Protein AF-A0A522VQF3-F1 (afdb_monomer_lite)

pLDDT: mean 90.27, std 9.17, range [63.5, 98.06]

Structure (mmCIF, N/CA/C/O backbone):
data_AF-A0A522VQF3-F1
#
_entry.id   AF-A0A522VQF3-F1
#
loop_
_atom_site.group_PDB
_atom_site.id
_atom_site.type_symbol
_atom_site.label_atom_id
_atom_site.label_alt_id
_atom_site.label_comp_id
_atom_site.label_asym_id
_atom_site.label_entity_id
_atom_site.label_seq_id
_atom_site.pdbx_PDB_ins_code
_atom_site.Cartn_x
_atom_site.Cartn_y
_atom_site.Cartn_z
_atom_site.occupancy
_atom_site.B_iso_or_equiv
_atom_site.auth_seq_id
_atom_site.auth_comp_id
_atom_site.auth_asym_id
_atom_site.auth_atom_id
_atom_site.pdbx_PDB_model_num
ATOM 1 N N . MET A 1 1 ? 14.997 2.342 -13.302 1.00 66.56 1 MET A N 1
ATOM 2 C CA . MET A 1 1 ? 14.803 2.289 -11.842 1.00 66.56 1 MET A CA 1
ATOM 3 C C . MET A 1 1 ? 13.307 2.388 -11.606 1.00 66.56 1 MET A C 1
ATOM 5 O O . MET A 1 1 ? 12.683 3.210 -12.265 1.00 66.56 1 MET A O 1
ATOM 9 N N . PHE A 1 2 ? 12.732 1.468 -10.836 1.00 80.25 2 PHE A N 1
ATOM 10 C CA . PHE A 1 2 ? 11.315 1.506 -10.467 1.00 80.25 2 PHE A CA 1
ATOM 11 C C . PHE A 1 2 ? 11.120 2.582 -9.395 1.00 80.25 2 PHE A C 1
ATOM 13 O O . PHE A 1 2 ? 11.984 2.719 -8.536 1.00 80.25 2 PHE A O 1
ATOM 20 N N . ASP A 1 3 ? 10.027 3.336 -9.470 1.00 82.88 3 ASP A N 1
ATOM 21 C CA . ASP A 1 3 ? 9.651 4.313 -8.449 1.00 82.88 3 ASP A CA 1
ATOM 22 C C . ASP A 1 3 ? 8.138 4.214 -8.221 1.00 82.88 3 ASP A C 1
ATOM 24 O O . ASP A 1 3 ? 7.334 4.460 -9.129 1.00 82.88 3 ASP A O 1
ATOM 28 N N . ALA A 1 4 ? 7.772 3.783 -7.013 1.00 85.31 4 ALA A N 1
ATOM 29 C CA . ALA A 1 4 ? 6.395 3.545 -6.598 1.00 85.31 4 ALA A CA 1
ATOM 30 C C . ALA A 1 4 ? 5.564 4.839 -6.559 1.00 85.31 4 ALA A C 1
ATOM 32 O O . ALA A 1 4 ? 4.352 4.786 -6.755 1.00 85.31 4 ALA A O 1
ATOM 33 N N . ASN A 1 5 ? 6.199 6.006 -6.397 1.00 87.38 5 ASN A N 1
ATOM 34 C CA . ASN A 1 5 ? 5.503 7.292 -6.274 1.00 87.38 5 ASN A CA 1
ATOM 35 C C . ASN A 1 5 ? 4.817 7.747 -7.570 1.00 87.38 5 ASN A C 1
ATOM 37 O O . ASN A 1 5 ? 3.971 8.637 -7.535 1.00 87.38 5 ASN A O 1
ATOM 41 N N . TYR A 1 6 ? 5.155 7.150 -8.717 1.00 90.31 6 TYR A N 1
ATOM 42 C CA . TYR A 1 6 ? 4.459 7.434 -9.974 1.00 90.31 6 TYR A CA 1
ATOM 43 C C . TYR A 1 6 ? 3.140 6.670 -10.123 1.00 90.31 6 TYR A C 1
ATOM 45 O O . TYR A 1 6 ? 2.357 6.993 -11.018 1.00 90.31 6 TYR A O 1
ATOM 53 N N . TYR A 1 7 ? 2.880 5.665 -9.281 1.00 92.00 7 TYR A N 1
ATOM 54 C CA . TYR A 1 7 ? 1.639 4.897 -9.315 1.00 92.00 7 TYR A CA 1
ATOM 55 C C . TYR A 1 7 ? 0.495 5.673 -8.679 1.00 92.00 7 TYR A C 1
ATOM 57 O O . TYR A 1 7 ? 0.671 6.450 -7.742 1.00 92.00 7 TYR A O 1
ATOM 65 N N . SER A 1 8 ? -0.713 5.453 -9.191 1.00 94.31 8 SER A N 1
ATOM 66 C CA . SER A 1 8 ? -1.885 6.135 -8.657 1.00 94.31 8 SER A CA 1
ATOM 67 C C . SER A 1 8 ? -2.460 5.340 -7.498 1.00 94.31 8 SER A C 1
ATOM 69 O O . SER A 1 8 ? -3.098 4.306 -7.698 1.00 94.31 8 SER A O 1
ATOM 71 N N . ILE A 1 9 ? -2.254 5.854 -6.288 1.00 95.19 9 ILE A N 1
ATOM 72 C CA . ILE A 1 9 ? -2.783 5.274 -5.056 1.00 95.19 9 ILE A CA 1
ATOM 73 C C . ILE A 1 9 ? -4.023 6.061 -4.636 1.00 95.19 9 ILE A C 1
ATOM 75 O O . ILE A 1 9 ? -3.966 7.266 -4.393 1.00 95.19 9 ILE A O 1
ATOM 79 N N . THR A 1 10 ? -5.161 5.381 -4.545 1.00 96.44 10 THR A N 1
ATOM 80 C CA . THR A 1 10 ? -6.398 5.956 -4.010 1.00 96.44 10 THR A CA 1
ATOM 81 C C . THR A 1 10 ? -6.548 5.572 -2.552 1.00 96.44 10 THR A C 1
ATOM 83 O O . THR A 1 10 ? -6.482 4.386 -2.231 1.00 96.44 10 THR A O 1
ATOM 86 N N . ILE A 1 11 ? -6.810 6.554 -1.692 1.00 97.19 11 ILE A N 1
ATOM 87 C CA . ILE A 1 11 ? -7.101 6.323 -0.278 1.00 97.19 11 ILE A CA 1
ATOM 88 C C . ILE A 1 11 ? -8.581 6.584 -0.033 1.00 97.19 11 ILE A C 1
ATOM 90 O O . ILE A 1 11 ? -9.093 7.657 -0.364 1.00 97.19 11 ILE A O 1
ATOM 94 N N . ARG A 1 12 ? -9.270 5.632 0.593 1.00 97.06 12 ARG A N 1
ATOM 95 C CA . ARG A 1 12 ? -10.641 5.831 1.079 1.00 97.06 12 ARG A CA 1
ATOM 96 C C . ARG A 1 12 ? -10.806 5.301 2.490 1.00 97.06 12 ARG A C 1
ATOM 98 O O . ARG A 1 12 ? -10.226 4.284 2.848 1.00 97.06 12 ARG A O 1
ATOM 105 N N . ARG A 1 13 ? -11.649 5.960 3.282 1.00 97.12 13 ARG A N 1
ATOM 106 C CA . ARG A 1 13 ? -12.065 5.454 4.593 1.00 97.12 13 ARG A CA 1
ATOM 107 C C . ARG A 1 13 ? -13.348 4.643 4.439 1.00 97.12 13 ARG A C 1
ATOM 109 O O . ARG A 1 13 ? -14.311 5.147 3.863 1.00 97.12 13 ARG A O 1
ATOM 116 N N . ALA A 1 14 ? -13.376 3.417 4.946 1.00 95.12 14 ALA A N 1
ATOM 117 C CA . ALA A 1 14 ? -14.551 2.552 4.880 1.00 95.12 14 ALA A CA 1
ATOM 118 C C . ALA A 1 14 ? -14.623 1.600 6.084 1.00 95.12 14 ALA A C 1
ATOM 120 O O . ALA A 1 14 ? -13.678 1.484 6.863 1.00 95.12 14 ALA A O 1
ATOM 121 N N . ASN A 1 15 ? -15.784 0.965 6.249 1.00 96.19 15 ASN A N 1
ATOM 122 C CA . ASN A 1 15 ? -15.977 -0.089 7.235 1.00 96.19 15 ASN A CA 1
ATOM 123 C C . ASN A 1 15 ? -15.581 -1.436 6.615 1.00 96.19 15 ASN A C 1
ATOM 125 O O . ASN A 1 15 ? -16.127 -1.809 5.575 1.00 96.19 15 ASN A O 1
ATOM 129 N N . PHE A 1 16 ? -14.658 -2.139 7.260 1.00 92.38 16 PHE A N 1
ATOM 130 C CA . PHE A 1 16 ? -14.227 -3.489 6.921 1.00 92.38 16 PHE A CA 1
ATOM 131 C C . PHE A 1 16 ? -14.465 -4.370 8.146 1.00 92.38 16 PHE A C 1
ATOM 133 O O . PHE A 1 16 ? -13.865 -4.140 9.193 1.00 92.38 16 PHE A O 1
ATOM 140 N N . ASP A 1 17 ? -15.400 -5.315 8.043 1.00 91.62 17 ASP A N 1
ATOM 141 C CA . ASP A 1 17 ? -15.759 -6.257 9.113 1.00 91.62 17 ASP A CA 1
ATOM 142 C C . ASP A 1 17 ? -16.003 -5.606 10.491 1.00 91.62 17 ASP A C 1
ATOM 144 O O . ASP A 1 17 ? -15.607 -6.111 11.541 1.00 91.62 17 ASP A O 1
ATOM 148 N N . GLY A 1 18 ? -16.681 -4.454 10.498 1.00 94.69 18 GLY A N 1
ATOM 149 C CA . GLY A 1 18 ? -17.014 -3.704 11.711 1.00 94.69 18 GLY A CA 1
ATOM 150 C C . GLY A 1 18 ? -15.949 -2.694 12.146 1.00 94.69 18 GLY A C 1
ATOM 151 O O . GLY A 1 18 ? -16.203 -1.925 13.075 1.00 94.69 18 GLY A O 1
ATOM 152 N N . GLN A 1 19 ? -14.800 -2.630 11.470 1.00 94.94 19 GLN A N 1
ATOM 153 C CA . GLN A 1 19 ? -13.704 -1.709 11.777 1.00 94.94 19 GLN A CA 1
ATOM 154 C C . GLN A 1 19 ? -13.617 -0.575 10.751 1.00 94.94 19 GLN A C 1
ATOM 156 O O . GLN A 1 19 ? -13.663 -0.790 9.544 1.00 94.94 19 GLN A O 1
ATOM 161 N N . MET A 1 20 ? -13.482 0.664 11.230 1.00 96.88 20 MET A N 1
ATOM 162 C CA . MET A 1 20 ? -13.310 1.834 10.365 1.00 96.88 20 MET A CA 1
ATOM 163 C C . MET A 1 20 ? -11.831 2.034 10.035 1.00 96.88 20 MET A C 1
ATOM 165 O O . MET A 1 20 ? -11.103 2.609 10.843 1.00 96.88 20 MET A O 1
ATOM 169 N N . LEU A 1 21 ? -11.416 1.624 8.838 1.00 97.75 21 LEU A N 1
ATOM 170 C CA . LEU A 1 21 ? -10.031 1.708 8.367 1.00 97.75 21 LEU A CA 1
ATOM 171 C C . LEU A 1 21 ? -9.921 2.578 7.109 1.00 97.75 21 LEU A C 1
ATOM 173 O O . LEU A 1 21 ? -10.912 2.878 6.434 1.00 97.75 21 LEU A O 1
ATOM 177 N N . PHE A 1 22 ? -8.699 2.990 6.798 1.00 98.06 22 PHE A N 1
ATOM 178 C CA . PHE A 1 22 ? -8.316 3.522 5.499 1.00 98.06 22 PHE A CA 1
ATOM 179 C C . PHE A 1 22 ? -7.813 2.379 4.624 1.00 98.06 22 PHE A C 1
ATOM 181 O O . PHE A 1 22 ? -6.934 1.639 5.043 1.00 98.06 22 PHE A O 1
ATOM 188 N N . GLU A 1 23 ? -8.364 2.259 3.420 1.00 97.94 23 GLU A N 1
ATOM 189 C CA . GLU A 1 23 ? -7.876 1.386 2.353 1.00 97.94 23 GLU A CA 1
ATOM 190 C C . GLU A 1 23 ? -7.072 2.238 1.369 1.00 97.94 23 GLU A C 1
ATOM 192 O O . GLU A 1 23 ? -7.599 3.216 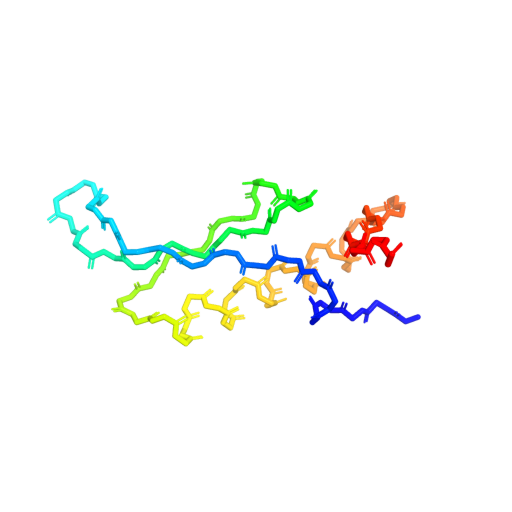0.826 1.00 97.94 23 GLU A O 1
ATOM 197 N N . ALA A 1 24 ? -5.822 1.854 1.132 1.00 97.94 24 ALA A N 1
ATOM 198 C CA . ALA A 1 24 ? -4.988 2.355 0.053 1.00 97.94 24 ALA A CA 1
ATOM 199 C C . ALA A 1 24 ? -4.941 1.307 -1.062 1.00 97.94 24 ALA A C 1
ATOM 201 O O . ALA A 1 24 ? -4.502 0.182 -0.843 1.00 97.94 24 ALA A O 1
ATOM 202 N N . LYS A 1 25 ? -5.398 1.678 -2.260 1.00 97.12 25 LYS A N 1
ATOM 203 C CA . LYS A 1 25 ? -5.405 0.809 -3.444 1.00 97.12 25 LYS A CA 1
ATOM 204 C C . LYS A 1 25 ? -4.586 1.399 -4.570 1.00 97.12 25 LYS A C 1
ATOM 206 O O . LYS A 1 25 ? -4.764 2.571 -4.905 1.00 97.12 25 LYS A O 1
ATOM 211 N N . VAL A 1 26 ? -3.755 0.570 -5.192 1.00 95.31 26 VAL A N 1
ATOM 212 C CA . VAL A 1 26 ? -3.020 0.942 -6.402 1.00 95.31 26 VAL A CA 1
ATOM 213 C C . VAL A 1 26 ? -3.921 0.715 -7.609 1.00 95.31 26 VAL A C 1
ATOM 215 O O . VAL A 1 26 ? -4.377 -0.399 -7.852 1.00 95.31 26 VAL A O 1
ATOM 218 N N . ARG A 1 27 ? -4.182 1.750 -8.408 1.00 92.69 27 ARG A N 1
ATOM 219 C CA . ARG A 1 27 ? -5.082 1.617 -9.562 1.00 92.69 27 ARG A CA 1
ATOM 220 C C . ARG A 1 27 ? -4.542 0.640 -10.607 1.00 92.69 27 ARG A C 1
ATOM 222 O O . ARG A 1 27 ? -5.306 -0.129 -11.180 1.00 92.69 27 ARG A O 1
ATOM 229 N N . GLU A 1 28 ? -3.246 0.697 -10.885 1.00 91.75 28 GLU A N 1
ATOM 230 C CA . GLU A 1 28 ? -2.601 -0.141 -11.899 1.00 91.75 28 GLU A CA 1
ATOM 231 C C . GLU A 1 28 ? -2.430 -1.596 -11.434 1.00 91.75 28 GLU A C 1
ATOM 233 O O . GLU A 1 28 ? -2.277 -2.491 -12.264 1.00 91.75 28 GLU A O 1
ATOM 238 N N . LEU A 1 29 ? -2.484 -1.827 -10.118 1.00 91.19 29 LEU A N 1
ATOM 239 C CA . LEU A 1 29 ? -2.390 -3.136 -9.474 1.00 91.19 29 LEU A CA 1
ATOM 240 C C . LEU A 1 29 ? -3.458 -3.246 -8.372 1.00 91.19 29 LEU A C 1
ATOM 242 O O . LEU A 1 29 ? -3.118 -3.145 -7.195 1.00 91.19 29 LEU A O 1
ATOM 246 N N . PRO A 1 30 ? -4.744 -3.459 -8.723 1.00 89.88 30 PRO A N 1
ATOM 247 C CA . PRO A 1 30 ? -5.842 -3.490 -7.749 1.00 89.88 30 PRO A CA 1
ATOM 248 C C . PRO A 1 30 ? -5.728 -4.593 -6.688 1.00 89.88 30 PRO A C 1
ATOM 250 O O . PRO A 1 30 ? -6.406 -4.515 -5.663 1.00 89.88 30 PRO A O 1
ATOM 253 N N . ASP A 1 31 ? -4.886 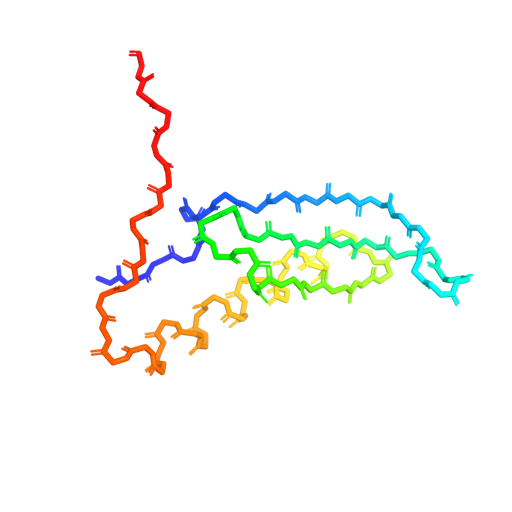-5.599 -6.945 1.00 91.62 31 ASP A N 1
ATOM 254 C CA . ASP A 1 31 ? -4.536 -6.665 -6.003 1.00 91.62 31 ASP A CA 1
ATOM 255 C C . ASP A 1 31 ? -3.695 -6.145 -4.824 1.00 91.62 31 ASP A C 1
ATOM 257 O O . ASP A 1 31 ? -3.694 -6.751 -3.755 1.00 91.62 31 ASP A O 1
ATOM 261 N N . ILE A 1 32 ? -3.007 -5.009 -4.996 1.00 94.06 32 ILE A N 1
ATOM 262 C CA . ILE A 1 32 ? -2.326 -4.302 -3.912 1.00 94.06 32 ILE A CA 1
ATOM 263 C C . ILE A 1 32 ? -3.348 -3.391 -3.233 1.00 94.06 32 ILE A C 1
ATOM 265 O O . ILE A 1 32 ? -3.710 -2.321 -3.740 1.00 94.06 32 ILE A O 1
ATOM 269 N N . ALA A 1 33 ? -3.806 -3.844 -2.070 1.00 95.94 33 ALA A N 1
ATOM 270 C CA . ALA A 1 33 ? -4.703 -3.119 -1.191 1.00 95.94 33 ALA A CA 1
ATOM 271 C C . ALA A 1 33 ? -4.204 -3.234 0.250 1.00 95.94 33 ALA A C 1
ATOM 273 O O . ALA A 1 33 ? -4.181 -4.328 0.810 1.00 95.94 33 ALA A O 1
ATOM 274 N N . GLU A 1 34 ? -3.847 -2.101 0.842 1.00 97.62 34 GLU A N 1
ATOM 275 C CA . GLU A 1 34 ? -3.336 -2.027 2.208 1.00 97.62 34 GLU A CA 1
ATOM 276 C C . GLU A 1 34 ? -4.319 -1.291 3.110 1.00 97.62 34 GLU A C 1
ATOM 278 O O . GLU A 1 34 ? -4.996 -0.351 2.683 1.00 97.62 34 GLU A O 1
ATOM 283 N N . TYR A 1 35 ? -4.401 -1.722 4.368 1.00 97.00 35 TYR A N 1
ATOM 284 C CA . TYR A 1 35 ? -5.381 -1.215 5.324 1.00 97.00 35 TYR A CA 1
ATOM 285 C C . TYR A 1 35 ? -4.692 -0.728 6.593 1.00 97.00 35 TYR A C 1
ATOM 287 O O . TYR A 1 35 ? -3.884 -1.441 7.182 1.00 97.00 35 TYR A O 1
ATOM 295 N N . ALA A 1 36 ? -5.040 0.474 7.048 1.00 97.75 36 ALA A N 1
ATOM 296 C CA . ALA A 1 36 ? -4.518 1.017 8.297 1.00 97.75 36 ALA A CA 1
ATOM 297 C C . ALA A 1 36 ? -5.526 1.935 8.995 1.00 97.75 36 ALA A C 1
ATOM 299 O O . ALA A 1 36 ? -6.490 2.417 8.402 1.00 97.75 36 ALA A O 1
ATOM 300 N N . GLU A 1 37 ? -5.285 2.223 10.272 1.00 96.56 37 GLU A N 1
ATOM 301 C CA . GLU A 1 37 ? -6.120 3.143 11.057 1.00 96.56 37 GLU A CA 1
ATOM 302 C C . GLU A 1 37 ? -5.968 4.610 10.622 1.00 96.56 37 GLU A C 1
ATOM 304 O O . GLU A 1 37 ? -6.845 5.436 10.885 1.00 96.56 37 GLU A O 1
ATOM 309 N N . ASN A 1 38 ? -4.877 4.940 9.925 1.00 97.00 38 ASN A N 1
ATOM 310 C CA . ASN A 1 38 ? -4.603 6.274 9.410 1.00 97.00 38 ASN A CA 1
ATOM 311 C C . ASN A 1 38 ? -4.194 6.228 7.923 1.00 97.00 38 ASN A C 1
ATOM 313 O O . ASN A 1 38 ? -3.686 5.225 7.423 1.00 97.00 38 ASN A O 1
ATOM 317 N N . HIS A 1 39 ? -4.443 7.329 7.212 1.00 97.06 39 HIS A N 1
ATOM 318 C CA . HIS A 1 39 ? -4.223 7.426 5.769 1.00 97.06 39 HIS A CA 1
ATOM 319 C C . HIS A 1 39 ? -2.739 7.420 5.376 1.00 97.06 39 HIS A C 1
ATOM 321 O O . HIS A 1 39 ? -2.394 6.828 4.358 1.00 97.06 39 HIS A O 1
ATOM 327 N N . GLU A 1 40 ? -1.866 8.043 6.172 1.00 97.75 40 GLU A N 1
ATOM 328 C CA . GLU A 1 40 ? -0.423 8.114 5.901 1.00 97.75 40 GLU A CA 1
ATOM 329 C C . GLU A 1 40 ? 0.223 6.726 5.954 1.00 97.75 40 GLU A C 1
ATOM 331 O O . GLU A 1 40 ? 0.981 6.352 5.066 1.00 97.75 40 GLU A O 1
ATOM 336 N N . THR A 1 41 ? -0.133 5.924 6.957 1.00 97.88 41 THR A N 1
ATOM 337 C CA . THR A 1 41 ? 0.314 4.542 7.115 1.00 97.88 41 THR A CA 1
ATOM 338 C C . THR A 1 41 ? -0.253 3.654 6.019 1.00 97.88 41 THR A C 1
ATOM 340 O O . THR A 1 41 ? 0.508 2.888 5.444 1.00 97.88 41 THR A O 1
ATOM 343 N N . ALA A 1 42 ? -1.539 3.774 5.666 1.00 98.00 42 ALA A N 1
ATOM 344 C CA . ALA A 1 42 ? -2.095 3.006 4.546 1.00 98.00 42 ALA A CA 1
ATOM 345 C C . ALA A 1 42 ? -1.347 3.311 3.233 1.00 98.00 42 ALA A C 1
ATOM 347 O O . ALA A 1 42 ? -1.019 2.403 2.474 1.00 98.00 42 ALA A O 1
ATOM 348 N N . TYR A 1 43 ? -1.028 4.586 2.987 1.00 97.50 43 TYR A N 1
ATOM 349 C CA . TYR A 1 43 ? -0.241 5.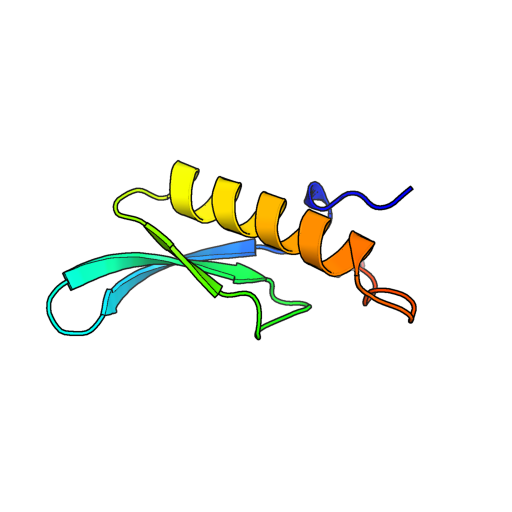014 1.831 1.00 97.50 43 TYR A CA 1
ATOM 350 C C . TYR A 1 43 ? 1.192 4.469 1.854 1.00 97.50 43 TYR A C 1
ATOM 352 O O . TYR A 1 43 ? 1.644 3.915 0.855 1.00 97.50 43 TYR A O 1
ATOM 360 N N . ALA A 1 44 ? 1.891 4.588 2.986 1.00 97.62 44 ALA A N 1
ATOM 361 C CA . ALA A 1 44 ? 3.253 4.080 3.142 1.00 97.62 44 ALA A CA 1
ATOM 362 C C . ALA A 1 44 ? 3.321 2.561 2.916 1.00 97.62 44 ALA A C 1
ATOM 364 O O . ALA A 1 44 ? 4.164 2.095 2.157 1.00 97.62 44 ALA A O 1
ATOM 365 N N . LEU A 1 45 ? 2.371 1.806 3.478 1.00 97.62 45 LEU A N 1
ATOM 366 C CA . LEU A 1 45 ? 2.266 0.362 3.256 1.00 97.62 45 LEU A CA 1
ATOM 367 C C . LEU A 1 45 ? 2.054 0.027 1.775 1.00 97.62 45 LEU A C 1
ATOM 369 O O . LEU A 1 45 ? 2.672 -0.902 1.262 1.00 97.62 45 LEU A O 1
ATOM 373 N N . ALA A 1 46 ? 1.226 0.796 1.060 1.00 97.25 46 ALA A N 1
ATOM 374 C CA . ALA A 1 46 ? 1.010 0.578 -0.369 1.00 97.25 46 ALA A CA 1
ATOM 375 C C . ALA A 1 46 ? 2.278 0.839 -1.206 1.00 97.25 46 ALA A C 1
ATOM 377 O O . ALA A 1 46 ? 2.512 0.129 -2.187 1.00 97.25 46 ALA A O 1
ATOM 378 N N . LEU A 1 47 ? 3.111 1.816 -0.825 1.00 96.19 47 LEU A N 1
ATOM 379 C CA . LEU A 1 47 ? 4.418 2.042 -1.456 1.00 96.19 47 LEU A CA 1
ATOM 380 C C . LEU A 1 47 ? 5.377 0.873 -1.197 1.00 96.19 47 LEU A C 1
ATOM 382 O O . LEU A 1 47 ? 5.962 0.350 -2.146 1.00 96.19 47 LEU A O 1
ATOM 386 N N . ASP A 1 48 ? 5.477 0.411 0.048 1.00 95.75 48 ASP A N 1
ATOM 387 C CA . ASP A 1 48 ? 6.334 -0.724 0.417 1.00 95.75 48 ASP A CA 1
ATOM 388 C C . ASP A 1 48 ? 5.906 -2.012 -0.310 1.00 95.75 48 ASP A C 1
ATOM 390 O O . ASP A 1 48 ? 6.735 -2.772 -0.828 1.00 95.75 48 ASP A O 1
ATOM 394 N N . ALA A 1 49 ? 4.594 -2.247 -0.412 1.00 95.00 49 ALA A N 1
ATOM 395 C CA . ALA A 1 49 ? 4.028 -3.366 -1.155 1.00 95.00 49 ALA A CA 1
ATOM 396 C C . ALA A 1 49 ? 4.339 -3.265 -2.657 1.00 95.00 49 ALA A C 1
ATOM 398 O O . ALA A 1 49 ? 4.657 -4.276 -3.289 1.00 95.00 49 ALA A O 1
ATOM 399 N N . LEU A 1 50 ? 4.303 -2.060 -3.234 1.00 93.88 50 LEU A N 1
ATOM 400 C CA . LEU A 1 50 ? 4.688 -1.809 -4.625 1.00 93.88 50 LEU A CA 1
ATOM 401 C C . LEU A 1 50 ? 6.166 -2.105 -4.881 1.00 93.88 50 LEU A C 1
ATOM 403 O O . LEU A 1 50 ? 6.482 -2.763 -5.874 1.00 93.88 50 LEU A O 1
ATOM 407 N N . GLU A 1 51 ? 7.061 -1.660 -4.000 1.00 92.19 51 GLU A N 1
ATOM 408 C CA . GLU A 1 51 ? 8.496 -1.944 -4.104 1.00 92.19 51 GLU A CA 1
ATOM 409 C C . GLU A 1 51 ? 8.787 -3.438 -3.976 1.00 92.19 51 GLU A C 1
ATOM 411 O O . GLU A 1 51 ? 9.504 -4.011 -4.802 1.00 92.19 51 GLU A O 1
ATOM 416 N N . THR A 1 52 ? 8.162 -4.093 -2.996 1.00 91.56 52 THR A N 1
ATOM 417 C CA . THR A 1 52 ? 8.276 -5.542 -2.796 1.00 91.56 52 THR A CA 1
ATOM 418 C C . THR A 1 52 ? 7.770 -6.291 -4.026 1.00 91.56 52 THR A C 1
ATOM 420 O O . THR A 1 52 ? 8.455 -7.178 -4.537 1.00 91.56 52 THR A O 1
ATOM 423 N N . THR A 1 53 ? 6.611 -5.891 -4.557 1.00 91.00 53 THR A N 1
ATOM 424 C CA . THR A 1 53 ? 6.023 -6.475 -5.769 1.00 91.00 53 THR A CA 1
ATOM 425 C C . THR A 1 53 ? 6.950 -6.293 -6.963 1.00 91.00 53 THR A C 1
ATOM 427 O O . THR A 1 53 ? 7.204 -7.256 -7.681 1.00 91.00 53 THR A O 1
ATOM 430 N N . ALA A 1 54 ? 7.516 -5.099 -7.153 1.00 88.81 54 ALA A N 1
ATOM 431 C CA . ALA A 1 54 ? 8.458 -4.819 -8.231 1.00 88.81 54 ALA A CA 1
ATOM 432 C C . ALA A 1 54 ? 9.740 -5.655 -8.135 1.00 88.81 54 ALA A C 1
ATOM 434 O O . ALA A 1 54 ? 10.278 -6.054 -9.168 1.00 88.81 54 ALA A O 1
ATOM 435 N N . ALA A 1 55 ? 10.217 -5.936 -6.920 1.00 86.62 55 ALA A N 1
ATOM 436 C CA . ALA A 1 55 ? 11.400 -6.759 -6.693 1.00 86.62 55 ALA A CA 1
ATOM 437 C C . ALA A 1 55 ? 11.168 -8.241 -7.037 1.00 86.62 55 ALA A C 1
ATOM 439 O O . ALA A 1 55 ? 12.081 -8.902 -7.533 1.00 86.62 55 ALA A O 1
ATOM 440 N N . VAL A 1 56 ? 9.959 -8.764 -6.797 1.00 86.19 56 VAL A N 1
ATOM 441 C CA . VAL A 1 56 ? 9.609 -10.170 -7.084 1.00 86.19 56 VAL A CA 1
ATOM 442 C C . VAL A 1 56 ? 8.984 -10.379 -8.465 1.00 86.19 56 VAL A C 1
ATOM 444 O O . VAL A 1 56 ? 8.908 -11.515 -8.939 1.00 86.19 56 VAL A O 1
ATOM 447 N N . PHE A 1 57 ? 8.540 -9.312 -9.135 1.00 81.50 57 PHE A N 1
ATOM 448 C CA . PHE A 1 57 ? 7.938 -9.401 -10.460 1.00 81.50 57 PHE A CA 1
ATOM 449 C C 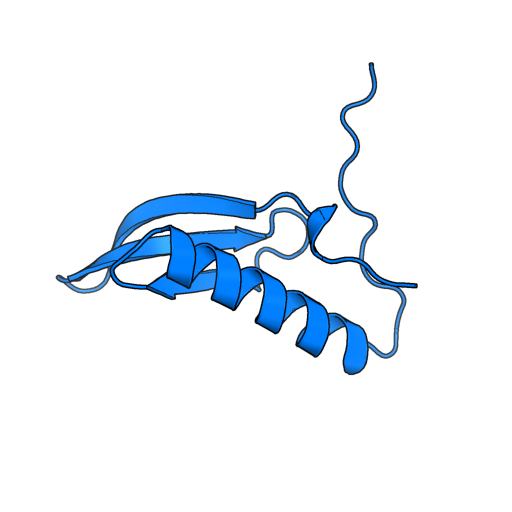. PHE A 1 57 ? 8.975 -9.857 -11.491 1.00 81.50 57 PHE A C 1
ATOM 451 O O . PHE A 1 57 ? 9.890 -9.136 -11.878 1.00 81.50 57 PHE A O 1
ATOM 458 N N . THR A 1 58 ? 8.801 -11.078 -11.992 1.00 64.06 58 THR A N 1
ATOM 459 C CA . THR A 1 58 ? 9.665 -11.664 -13.029 1.00 64.06 58 THR A CA 1
ATOM 460 C C . THR A 1 58 ? 9.398 -11.083 -14.426 1.00 64.06 58 THR A C 1
ATOM 462 O O . THR A 1 58 ? 10.190 -11.279 -15.349 1.00 64.06 58 THR A O 1
ATOM 465 N N . ARG A 1 59 ? 8.297 -10.334 -14.592 1.00 68.81 59 ARG A N 1
ATOM 466 C CA . ARG A 1 59 ? 7.922 -9.572 -15.797 1.00 68.81 59 ARG A CA 1
ATOM 467 C C . ARG A 1 59 ? 8.004 -8.062 -15.518 1.00 68.81 59 ARG A C 1
ATOM 469 O O . ARG A 1 59 ? 8.124 -7.636 -14.380 1.00 68.81 59 ARG A O 1
ATOM 476 N N . LYS A 1 60 ? 7.911 -7.226 -16.559 1.00 77.88 60 LYS A N 1
ATOM 477 C CA . LYS A 1 60 ? 7.770 -5.769 -16.392 1.00 77.88 60 LYS A CA 1
ATOM 478 C C . LYS A 1 60 ? 6.484 -5.424 -15.630 1.00 77.88 60 LYS A C 1
ATOM 480 O O . LYS A 1 60 ? 5.409 -5.858 -16.041 1.00 77.88 60 LYS A O 1
ATOM 485 N N . MET A 1 61 ? 6.627 -4.612 -14.583 1.00 84.94 61 MET A N 1
ATOM 486 C CA . MET A 1 61 ? 5.522 -3.949 -13.883 1.00 84.94 61 MET A CA 1
ATOM 487 C C . MET A 1 61 ? 4.650 -3.143 -14.866 1.00 84.94 61 MET A C 1
ATOM 489 O O . MET A 1 61 ? 5.182 -2.646 -15.871 1.00 84.94 61 MET A O 1
ATOM 493 N N . PRO A 1 62 ? 3.334 -3.005 -14.614 1.00 84.25 62 PRO A N 1
ATOM 494 C CA . PRO A 1 62 ? 2.477 -2.151 -15.429 1.00 84.25 62 PRO A CA 1
ATOM 495 C C . PRO A 1 62 ? 2.979 -0.706 -15.401 1.00 84.25 62 PRO A C 1
ATOM 497 O O . PRO A 1 62 ? 3.471 -0.229 -14.386 1.00 84.25 62 PRO A O 1
ATOM 500 N N . ALA A 1 63 ? 2.889 -0.001 -16.528 1.00 85.06 63 ALA A N 1
ATOM 501 C CA . ALA A 1 63 ? 3.280 1.402 -16.549 1.00 85.06 63 ALA A CA 1
ATOM 502 C C . ALA A 1 63 ? 2.337 2.211 -15.638 1.00 85.06 63 ALA A C 1
ATOM 504 O O . ALA A 1 63 ? 1.121 2.003 -15.717 1.00 85.06 63 ALA A O 1
ATOM 505 N N . PRO A 1 64 ? 2.861 3.138 -14.818 1.00 84.62 64 PRO A N 1
ATOM 506 C CA . PRO A 1 64 ? 2.017 4.045 -14.066 1.00 84.62 64 PRO A CA 1
ATOM 507 C C . PRO A 1 64 ? 1.147 4.856 -15.021 1.00 84.62 64 PRO A C 1
ATOM 509 O O . PRO A 1 64 ? 1.591 5.250 -16.106 1.00 84.62 64 PRO A O 1
ATOM 512 N N . PHE A 1 65 ? -0.098 5.105 -14.640 1.00 82.25 65 PHE A N 1
ATOM 513 C CA . PHE A 1 65 ? -0.976 5.915 -15.46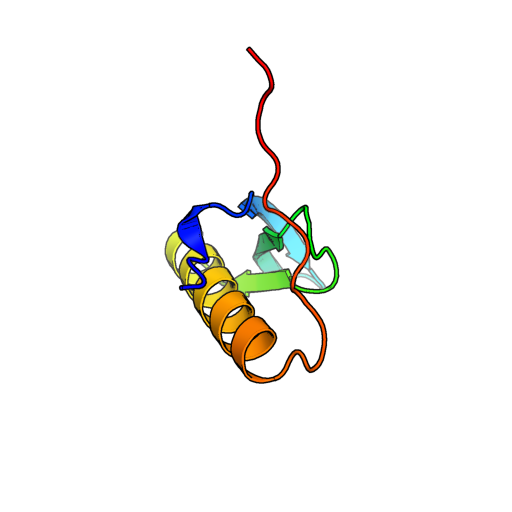7 1.00 82.25 65 PHE A CA 1
ATOM 514 C C . PHE A 1 65 ? -0.454 7.338 -15.593 1.00 82.25 65 PHE A C 1
ATOM 516 O O . PHE A 1 65 ? -0.093 7.991 -14.614 1.00 82.25 65 PHE A O 1
ATOM 523 N N . GLN A 1 66 ? -0.519 7.842 -16.814 1.00 78.12 66 GLN A N 1
ATOM 524 C CA . GLN A 1 66 ? -0.226 9.226 -17.119 1.00 78.12 66 GLN A CA 1
ATOM 525 C C . GLN A 1 66 ? -1.533 9.895 -17.527 1.00 78.12 66 GLN A C 1
ATOM 527 O O . GLN A 1 66 ? -2.217 9.422 -18.435 1.00 78.12 66 GLN A O 1
ATOM 532 N N . LEU A 1 67 ? -1.887 10.991 -16.851 1.00 69.88 67 LEU A N 1
ATOM 533 C CA . LEU A 1 67 ? -2.892 11.906 -17.381 1.00 69.88 67 LEU A CA 1
ATOM 534 C C . LEU A 1 67 ? -2.316 12.471 -18.681 1.00 69.88 67 LEU A C 1
ATOM 536 O O . LEU A 1 67 ? -1.330 13.206 -18.649 1.00 69.88 67 LEU A O 1
ATOM 540 N N . MET A 1 68 ? -2.882 12.071 -19.818 1.00 64.62 68 MET A N 1
ATOM 541 C CA . MET A 1 68 ? -2.569 12.727 -21.082 1.00 64.62 68 MET A CA 1
ATOM 542 C C . MET A 1 68 ? -3.136 14.156 -21.021 1.00 64.62 68 MET A C 1
ATOM 544 O O . MET A 1 68 ? -4.304 14.296 -20.647 1.00 64.62 68 MET A O 1
ATOM 548 N N . PRO A 1 69 ? -2.313 15.185 -21.293 1.00 63.50 69 PRO A N 1
ATOM 549 C CA . PRO A 1 69 ? -2.737 16.583 -21.263 1.00 63.50 69 PRO A CA 1
ATOM 550 C C . PRO A 1 69 ? -3.736 16.925 -22.373 1.00 63.50 69 PRO A C 1
ATOM 552 O O . PRO A 1 69 ? -3.734 16.232 -23.419 1.00 63.50 69 PRO A O 1
#

Sequence (69 aa):
MFDANYYSITIRRANFDGQMLFEAKVRELPDIAEYAENHETAYALALDALETTAAVFTRKMPAPFQLMP

Radius of gyration: 12.76 Å; chains: 1; bounding box: 32×28×33 Å

Secondary structure (DSSP, 8-state):
---GGGS-EEEEEEEETTEEEEEEEESS-TT-EEEESSHHHHHHHHHHHHHHHHHH-SSPPPPPP----

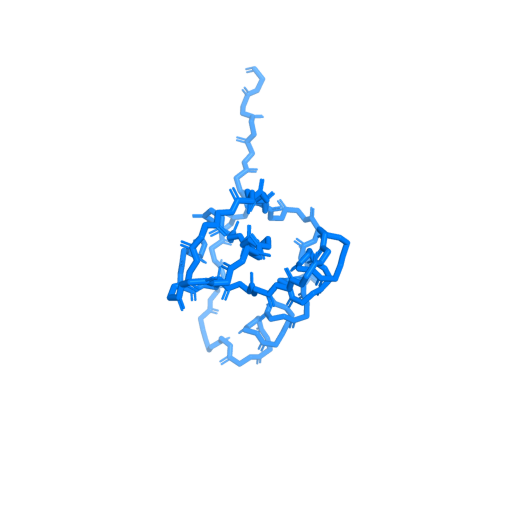Foldseek 3Di:
DDALVLFDWDWDFDDDPNDTWIWIATPQCRVQIAIDNDRVVNVVSSRVVVVVCCVPDPDDRDDHDDDDD